Protein AF-P82903-F1 (afdb_monomer_lite)

Foldseek 3Di:
DAAQVLLLVLCPVVCVAQNNLQNGPDVQGHRLALPQLVVQLVLLVCLCVVVDDDDCSVVSSVVSVPDDSNNSNNNSVNRNPGHSVSPD

pLDDT: mean 96.02, std 5.98, range [57.09, 98.88]

InterPro domains:
  IPR009056 Cytochrome c-like domain [PF00034] (5-82)
  IPR009056 Cytochrome c-like domain [PS51007] (2-83)
  IPR036909 Cytochrome c-like domain superfamily [G3DSA:1.10.760.10] (1-86)
  IPR036909 Cytochrome c-like domain superfamily [SSF46626] (12-84)
  IPR050597 Cytochrome c Oxidase Subunit [PTHR33751] (5-84)

Organism: Marinobacter nauticus (NCBI:txid2743)

Secondary structure (DSSP, 8-state):
---HHHHHHHHTTTHHHH-TTS--SSTTSPP-TT--HHHHHHHHHHHHTT---STTHHHHHHHHTT--HHHHHHHHHHHHHS-TT---

Structure (mmCIF, N/CA/C/O backbone):
data_AF-P82903-F1
#
_entry.id   AF-P82903-F1
#
loop_
_atom_site.group_PDB
_atom_site.id
_atom_site.type_symbol
_atom_site.label_atom_id
_atom_site.label_alt_id
_atom_site.label_comp_id
_atom_site.label_asym_id
_atom_site.label_entity_id
_atom_site.label_seq_id
_atom_site.pdbx_PDB_ins_code
_atom_site.Cartn_x
_atom_site.Cartn_y
_atom_site.Cartn_z
_atom_site.occupancy
_atom_site.B_iso_or_equiv
_atom_site.auth_seq_id
_atom_site.auth_comp_id
_atom_site.auth_asym_id
_atom_site.auth_atom_id
_atom_site.pdbx_PDB_model_num
ATOM 1 N N . ALA A 1 1 ? 1.434 6.210 -16.010 1.00 75.19 1 ALA A N 1
ATOM 2 C CA . ALA A 1 1 ? 2.138 5.295 -15.089 1.00 75.19 1 ALA A CA 1
ATOM 3 C C . ALA A 1 1 ? 2.450 6.055 -13.807 1.00 75.19 1 ALA A C 1
ATOM 5 O O . ALA A 1 1 ? 2.453 7.283 -13.864 1.00 75.19 1 ALA A O 1
ATOM 6 N N . GLY A 1 2 ? 2.645 5.361 -12.684 1.00 95.44 2 GLY A N 1
ATOM 7 C CA . GLY A 1 2 ? 3.108 6.000 -11.450 1.00 95.44 2 GLY A CA 1
ATOM 8 C C . GLY A 1 2 ? 4.580 6.414 -11.532 1.00 95.44 2 GLY A C 1
ATOM 9 O O . GLY A 1 2 ? 5.364 5.805 -12.257 1.00 95.44 2 GLY A O 1
ATOM 10 N N . ASP A 1 3 ? 4.940 7.452 -10.787 1.00 98.44 3 ASP A N 1
ATOM 11 C CA . ASP A 1 3 ? 6.319 7.863 -10.531 1.00 98.44 3 ASP A CA 1
ATOM 12 C C . ASP A 1 3 ? 6.865 7.058 -9.340 1.00 98.44 3 ASP A C 1
ATOM 14 O O . ASP A 1 3 ? 6.384 7.192 -8.210 1.00 98.44 3 ASP A O 1
ATOM 18 N N . ILE A 1 4 ? 7.849 6.192 -9.606 1.00 98.25 4 ILE A N 1
ATOM 19 C CA . ILE A 1 4 ? 8.453 5.297 -8.608 1.00 98.25 4 ILE A CA 1
ATOM 20 C C . ILE A 1 4 ? 9.187 6.087 -7.521 1.00 98.25 4 ILE A C 1
ATOM 22 O O . ILE A 1 4 ? 9.094 5.715 -6.353 1.00 98.25 4 ILE A O 1
ATOM 26 N N . GLU A 1 5 ? 9.869 7.182 -7.859 1.00 98.06 5 GLU A N 1
ATOM 27 C CA . GLU A 1 5 ? 10.627 7.968 -6.879 1.00 98.06 5 GLU A CA 1
ATOM 28 C C . GLU A 1 5 ? 9.681 8.753 -5.965 1.00 98.06 5 GLU A C 1
ATOM 30 O O . GLU A 1 5 ? 9.834 8.739 -4.740 1.00 98.06 5 GLU A O 1
ATOM 35 N N . ALA A 1 6 ? 8.623 9.346 -6.529 1.00 98.50 6 ALA A N 1
ATOM 36 C CA . ALA A 1 6 ? 7.555 9.943 -5.729 1.00 98.50 6 ALA A CA 1
ATOM 37 C C . ALA A 1 6 ? 6.843 8.891 -4.855 1.00 98.50 6 ALA A C 1
ATOM 39 O O . ALA A 1 6 ? 6.495 9.158 -3.700 1.00 98.50 6 ALA A O 1
ATOM 40 N N . GLY A 1 7 ? 6.658 7.679 -5.386 1.00 98.50 7 GLY A N 1
ATOM 41 C CA . GLY A 1 7 ? 6.094 6.535 -4.673 1.00 98.50 7 GLY A CA 1
ATOM 42 C C . GLY A 1 7 ? 6.954 6.108 -3.491 1.00 98.50 7 GLY A C 1
ATOM 43 O O . GLY A 1 7 ? 6.437 5.972 -2.385 1.00 98.50 7 GLY A O 1
ATOM 44 N N . LYS A 1 8 ? 8.267 5.984 -3.696 1.00 97.81 8 LYS A N 1
ATOM 45 C CA . LYS A 1 8 ? 9.258 5.659 -2.664 1.00 97.81 8 LYS A CA 1
ATOM 46 C C . LYS A 1 8 ? 9.262 6.693 -1.542 1.00 97.81 8 LYS A C 1
ATOM 48 O O . LYS A 1 8 ? 9.218 6.325 -0.370 1.00 97.81 8 LYS A O 1
ATOM 53 N N . ALA A 1 9 ? 9.254 7.981 -1.889 1.00 97.88 9 ALA A N 1
ATOM 54 C CA . ALA A 1 9 ? 9.194 9.057 -0.905 1.00 97.88 9 ALA A CA 1
ATOM 55 C C . ALA A 1 9 ? 7.902 8.995 -0.070 1.00 97.88 9 ALA A C 1
ATOM 57 O O . ALA A 1 9 ? 7.948 9.112 1.156 1.00 97.88 9 ALA A O 1
ATOM 58 N N . LYS A 1 10 ? 6.747 8.752 -0.706 1.00 97.50 10 LYS A N 1
ATOM 59 C CA . LYS A 1 10 ? 5.472 8.590 0.009 1.00 97.50 10 LYS A CA 1
ATOM 60 C C . LYS A 1 10 ? 5.434 7.310 0.855 1.00 97.50 10 LYS A C 1
ATOM 62 O O . LYS A 1 10 ? 4.877 7.332 1.951 1.00 97.50 10 LYS A O 1
ATOM 67 N N . ALA A 1 11 ? 6.033 6.216 0.385 1.00 97.75 11 ALA A N 1
ATOM 68 C CA . ALA A 1 11 ? 6.009 4.906 1.039 1.00 97.75 11 ALA A CA 1
ATOM 69 C C . ALA A 1 11 ? 6.707 4.876 2.408 1.00 97.75 11 ALA A C 1
ATOM 71 O O . ALA A 1 11 ? 6.458 3.960 3.193 1.00 97.75 11 ALA A O 1
ATOM 72 N N . ALA A 1 12 ? 7.517 5.886 2.744 1.00 96.69 12 ALA A N 1
ATOM 73 C CA . ALA A 1 12 ? 8.181 5.990 4.043 1.00 96.69 12 ALA A CA 1
ATOM 74 C C . ALA A 1 12 ? 7.202 5.863 5.228 1.00 96.69 12 ALA A C 1
ATOM 76 O O . ALA A 1 12 ? 7.514 5.205 6.220 1.00 96.69 12 ALA A O 1
ATOM 77 N N . VAL A 1 13 ? 5.989 6.421 5.115 1.00 95.62 13 VAL A N 1
ATOM 78 C CA . VAL A 1 13 ? 4.967 6.321 6.178 1.00 95.62 13 VAL A CA 1
ATOM 79 C C . VAL A 1 13 ? 4.355 4.919 6.272 1.00 95.62 13 VAL A C 1
ATOM 81 O O . VAL A 1 13 ? 3.897 4.496 7.331 1.00 95.62 13 VAL A O 1
ATOM 84 N N . CYS A 1 14 ? 4.367 4.171 5.170 1.00 98.06 14 CYS A N 1
ATOM 85 C CA . CYS A 1 14 ? 3.794 2.833 5.064 1.00 98.06 14 CYS A CA 1
ATOM 86 C C . CYS A 1 14 ? 4.725 1.760 5.657 1.00 98.06 14 CYS A C 1
ATOM 88 O O . CYS A 1 14 ? 4.261 0.694 6.077 1.00 98.06 14 CYS A O 1
ATOM 90 N N . ALA A 1 15 ? 6.030 2.049 5.737 1.00 96.44 15 ALA A N 1
ATOM 91 C CA . ALA A 1 15 ? 7.053 1.126 6.222 1.00 96.44 15 ALA A CA 1
ATOM 92 C C . ALA A 1 15 ? 6.846 0.681 7.679 1.00 96.44 15 ALA A C 1
ATOM 94 O O . ALA A 1 15 ? 7.265 -0.415 8.046 1.00 96.44 15 ALA A O 1
ATOM 95 N N . ALA A 1 16 ? 6.147 1.477 8.496 1.00 95.69 16 ALA A N 1
ATOM 96 C CA . ALA A 1 16 ? 5.821 1.114 9.876 1.00 95.69 16 ALA A CA 1
ATOM 97 C C . ALA A 1 16 ? 4.960 -0.162 9.983 1.00 95.69 16 ALA A C 1
ATOM 99 O O . ALA A 1 16 ? 5.036 -0.867 10.985 1.00 95.69 16 ALA A O 1
ATOM 100 N N . CYS A 1 17 ? 4.155 -0.470 8.959 1.00 98.06 17 CYS A N 1
ATOM 101 C CA . CYS A 1 17 ? 3.299 -1.664 8.930 1.00 98.06 17 CYS A CA 1
ATOM 102 C C . CYS A 1 17 ? 3.738 -2.677 7.864 1.00 98.06 17 CYS A C 1
ATOM 104 O O . CYS A 1 17 ? 3.697 -3.883 8.101 1.00 98.06 17 CYS A O 1
ATOM 106 N N . HIS A 1 18 ? 4.182 -2.204 6.699 1.00 97.94 18 HIS A N 1
ATOM 107 C CA . HIS A 1 18 ? 4.534 -3.053 5.554 1.00 97.94 18 HIS A CA 1
ATOM 108 C C . HIS A 1 18 ? 6.038 -3.308 5.410 1.00 97.94 18 HIS A C 1
ATOM 110 O O . HIS A 1 18 ? 6.444 -3.999 4.483 1.00 97.94 18 HIS A O 1
ATOM 116 N N . GLY A 1 19 ? 6.858 -2.767 6.316 1.00 96.88 19 GLY A N 1
ATOM 117 C CA . GLY A 1 19 ? 8.315 -2.851 6.266 1.00 96.88 19 GLY A CA 1
ATOM 118 C C . GLY A 1 19 ? 8.950 -1.923 5.228 1.00 96.88 19 GLY A C 1
ATOM 119 O O . GLY A 1 19 ? 8.306 -1.482 4.275 1.00 96.88 19 GLY A O 1
ATOM 120 N N . GLN A 1 20 ? 10.239 -1.632 5.416 1.00 94.06 20 GLN A N 1
ATOM 121 C CA . GLN A 1 20 ? 11.001 -0.712 4.556 1.00 94.06 20 GLN A CA 1
ATOM 122 C C . GLN A 1 20 ? 11.079 -1.193 3.102 1.00 94.06 20 GLN A C 1
ATOM 124 O O . GLN A 1 20 ? 10.957 -0.392 2.183 1.00 94.06 20 GLN A O 1
ATOM 129 N N . ASN A 1 21 ? 11.182 -2.508 2.899 1.00 94.75 21 ASN A N 1
ATOM 130 C CA . ASN A 1 21 ? 11.267 -3.117 1.571 1.00 94.75 21 ASN A CA 1
ATOM 131 C C . ASN A 1 21 ? 9.937 -3.755 1.143 1.00 94.75 21 ASN A C 1
ATOM 133 O O . ASN A 1 21 ? 9.929 -4.675 0.335 1.00 94.75 21 ASN A O 1
ATOM 137 N N . GLY A 1 22 ? 8.808 -3.333 1.727 1.00 97.94 22 GLY A N 1
ATOM 138 C CA . GLY A 1 22 ? 7.493 -3.912 1.436 1.00 97.94 22 GLY A CA 1
ATOM 139 C C . GLY A 1 22 ? 7.297 -5.346 1.945 1.00 97.94 22 GLY A C 1
ATOM 140 O O . GLY A 1 22 ? 6.343 -6.000 1.520 1.00 97.94 22 GLY A O 1
ATOM 141 N N . ILE A 1 23 ? 8.171 -5.828 2.836 1.00 97.56 23 ILE A N 1
ATOM 142 C CA . ILE A 1 23 ? 8.024 -7.086 3.576 1.00 97.56 23 ILE A CA 1
ATOM 143 C C . ILE A 1 23 ? 7.749 -6.771 5.045 1.00 97.56 23 ILE A C 1
ATOM 145 O O . ILE A 1 23 ? 8.597 -6.209 5.743 1.00 97.56 23 ILE A O 1
ATOM 149 N N . SER A 1 24 ? 6.563 -7.135 5.523 1.00 96.62 24 SER A N 1
ATOM 150 C CA . SER A 1 24 ? 6.179 -6.911 6.908 1.00 96.62 24 SER A CA 1
ATOM 151 C C . SER A 1 24 ? 6.862 -7.901 7.847 1.00 96.62 24 SER A C 1
ATOM 153 O O . SER A 1 24 ? 6.962 -9.093 7.567 1.00 96.62 24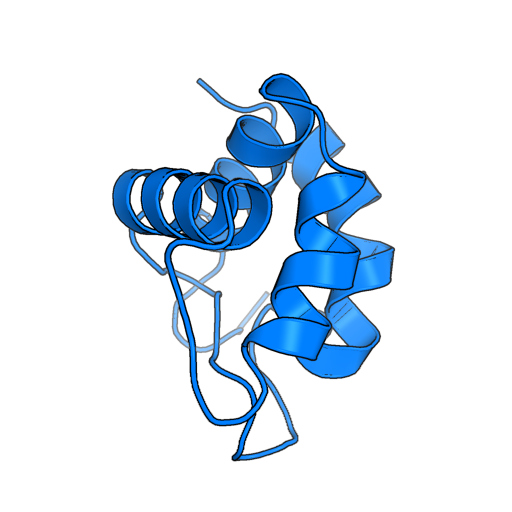 SER A O 1
ATOM 155 N N . GLN A 1 25 ? 7.268 -7.402 9.014 1.00 94.69 25 GLN A N 1
ATOM 156 C CA . GLN A 1 25 ? 7.692 -8.228 10.148 1.00 94.69 25 GLN A CA 1
ATOM 157 C C . GLN A 1 25 ? 6.510 -8.636 11.042 1.00 94.69 25 GLN A C 1
ATOM 159 O O . GLN A 1 25 ? 6.675 -9.418 11.975 1.00 94.69 25 GLN A O 1
ATOM 164 N N . VAL A 1 26 ? 5.314 -8.098 10.781 1.00 94.31 26 VAL A N 1
ATOM 165 C CA . VAL A 1 26 ? 4.108 -8.341 11.571 1.00 94.31 26 VAL A CA 1
ATOM 166 C C . VAL A 1 26 ? 3.164 -9.231 10.752 1.00 94.31 26 VAL A C 1
ATOM 168 O O . VAL A 1 26 ? 2.609 -8.755 9.764 1.00 94.31 26 VAL A O 1
ATOM 171 N N . PRO A 1 27 ? 2.906 -10.491 11.157 1.00 92.38 27 PRO A N 1
ATOM 172 C CA . PRO A 1 27 ? 2.179 -11.464 10.329 1.00 92.38 27 PRO A CA 1
ATOM 173 C C . PRO A 1 27 ? 0.771 -11.051 9.876 1.00 92.38 27 PRO A C 1
ATOM 175 O O . PRO A 1 27 ? 0.271 -11.560 8.877 1.00 92.38 27 PRO A O 1
ATOM 178 N N . ILE A 1 28 ? 0.112 -10.143 10.604 1.00 94.44 28 ILE A N 1
ATOM 179 C CA . ILE A 1 28 ? -1.227 -9.646 10.250 1.00 94.44 28 ILE A CA 1
ATOM 180 C C . ILE A 1 28 ? -1.213 -8.579 9.145 1.00 94.44 28 ILE A C 1
ATOM 182 O O . ILE A 1 28 ? -2.275 -8.246 8.618 1.00 94.44 28 ILE A O 1
ATOM 186 N N . TYR A 1 29 ? -0.048 -8.024 8.797 1.00 95.50 29 TYR A N 1
ATOM 187 C CA . TYR A 1 29 ? 0.089 -7.040 7.728 1.00 95.50 29 TYR A CA 1
ATOM 188 C C . TYR A 1 29 ? 0.652 -7.697 6.464 1.00 95.50 29 TYR A C 1
ATOM 190 O O . TYR A 1 29 ? 1.631 -8.438 6.532 1.00 95.50 29 TYR A O 1
ATOM 198 N N . PRO A 1 30 ? 0.052 -7.442 5.289 1.00 96.38 30 PRO A N 1
ATOM 199 C CA . PRO A 1 30 ? 0.489 -8.075 4.056 1.00 96.38 30 PRO A CA 1
ATOM 200 C C . PRO A 1 30 ? 1.812 -7.487 3.558 1.00 96.38 30 PRO A C 1
ATOM 202 O O . PRO A 1 30 ? 2.071 -6.287 3.698 1.00 96.38 30 PRO A O 1
ATOM 205 N N . ASN A 1 31 ? 2.588 -8.327 2.878 1.00 97.62 31 ASN A N 1
ATOM 206 C CA . ASN A 1 31 ? 3.707 -7.889 2.051 1.00 97.62 31 ASN A CA 1
ATOM 207 C C . ASN A 1 31 ? 3.177 -7.209 0.782 1.00 97.62 31 ASN A C 1
ATOM 209 O O . ASN A 1 31 ? 2.226 -7.687 0.155 1.00 97.62 31 ASN A O 1
ATOM 213 N N . LEU A 1 32 ? 3.795 -6.091 0.415 1.00 98.62 32 LEU A N 1
ATOM 214 C CA . LEU A 1 32 ? 3.460 -5.307 -0.774 1.00 98.62 32 LEU A CA 1
ATOM 215 C C . LEU A 1 32 ? 4.502 -5.459 -1.888 1.00 98.62 32 LEU A C 1
ATOM 217 O O . LEU A 1 32 ? 4.175 -5.216 -3.048 1.00 98.62 32 LEU A O 1
ATOM 221 N N . ALA A 1 33 ? 5.729 -5.861 -1.546 1.00 98.38 33 ALA A N 1
ATOM 222 C CA . ALA A 1 33 ? 6.832 -5.991 -2.492 1.00 98.38 33 ALA A CA 1
ATOM 223 C C . ALA A 1 33 ? 6.500 -6.960 -3.637 1.00 98.38 33 ALA A C 1
ATOM 225 O O . ALA A 1 33 ? 5.987 -8.057 -3.407 1.00 98.38 33 ALA A O 1
ATOM 226 N N . GLY A 1 34 ? 6.757 -6.543 -4.877 1.00 97.69 34 GLY A N 1
ATOM 227 C CA . GLY A 1 34 ? 6.542 -7.352 -6.080 1.00 97.69 34 GLY A CA 1
ATOM 228 C C . GLY A 1 34 ? 5.075 -7.666 -6.393 1.00 97.69 34 GLY A C 1
ATOM 229 O O . GLY A 1 34 ? 4.780 -8.434 -7.315 1.00 97.69 34 GLY A O 1
ATOM 230 N N . GLN A 1 35 ? 4.130 -7.092 -5.643 1.00 98.12 35 GLN A N 1
ATOM 231 C CA . GLN A 1 35 ? 2.710 -7.261 -5.908 1.00 98.12 35 GLN A CA 1
ATOM 232 C C . GLN A 1 35 ? 2.322 -6.553 -7.213 1.00 98.12 35 GLN A C 1
ATOM 234 O O . GLN A 1 35 ? 2.888 -5.529 -7.583 1.00 98.12 35 GLN A O 1
ATOM 239 N N . LYS A 1 36 ? 1.323 -7.083 -7.927 1.00 97.94 36 LYS A N 1
ATOM 240 C CA . LYS A 1 36 ? 0.885 -6.506 -9.204 1.00 97.94 36 LYS A CA 1
ATOM 241 C C . LYS A 1 36 ? 0.403 -5.066 -9.009 1.00 97.94 36 LYS A C 1
ATOM 243 O O . LYS A 1 36 ? -0.519 -4.823 -8.231 1.00 97.94 36 LYS A O 1
ATOM 248 N N . GLU A 1 37 ? 0.965 -4.134 -9.777 1.00 98.38 37 GLU A N 1
ATOM 249 C CA . GLU A 1 37 ? 0.656 -2.698 -9.690 1.00 98.38 37 GLU A CA 1
ATOM 250 C C . GLU A 1 37 ? -0.856 -2.429 -9.766 1.00 98.38 37 GLU A C 1
ATOM 252 O O . GLU A 1 37 ? -1.423 -1.765 -8.902 1.00 98.38 37 GLU A O 1
ATOM 257 N N . GLN A 1 38 ? -1.547 -3.026 -10.742 1.00 98.12 38 GLN A N 1
ATOM 258 C CA . GLN A 1 38 ? -2.996 -2.860 -10.908 1.00 98.12 38 GLN A CA 1
ATOM 259 C C . GLN A 1 38 ? -3.796 -3.364 -9.699 1.00 98.12 38 GLN A C 1
ATOM 261 O O . GLN A 1 38 ? -4.795 -2.750 -9.320 1.00 98.12 38 GLN A O 1
ATOM 266 N N . TYR A 1 39 ? -3.348 -4.454 -9.068 1.00 98.50 39 TYR A N 1
ATOM 267 C CA . TYR A 1 39 ? -3.973 -4.955 -7.848 1.00 98.50 39 TYR A CA 1
ATOM 268 C C . TYR A 1 39 ? -3.781 -3.971 -6.691 1.00 98.50 39 TYR A C 1
ATOM 270 O O . TYR A 1 39 ? -4.740 -3.697 -5.972 1.00 98.50 39 TYR A O 1
ATOM 278 N N . LEU A 1 40 ? -2.583 -3.399 -6.530 1.00 98.75 40 LEU A N 1
ATOM 279 C CA . LEU A 1 40 ? -2.309 -2.394 -5.498 1.00 98.75 40 LEU A CA 1
ATOM 280 C C . LEU A 1 40 ? -3.152 -1.128 -5.697 1.00 98.75 40 LEU A C 1
ATOM 282 O O . LEU A 1 40 ? -3.758 -0.649 -4.738 1.00 98.75 40 LEU A O 1
ATOM 286 N N . VAL A 1 41 ? -3.276 -0.633 -6.935 1.00 98.81 41 VAL A N 1
ATOM 287 C CA . VAL A 1 41 ? -4.155 0.506 -7.256 1.00 98.81 41 VAL A CA 1
ATOM 288 C C . VAL A 1 41 ? -5.603 0.198 -6.877 1.00 98.81 41 VAL A C 1
ATOM 290 O O . VAL A 1 41 ? -6.242 0.989 -6.180 1.00 98.81 41 VAL A O 1
ATOM 293 N N . ALA A 1 42 ? -6.127 -0.955 -7.302 1.00 98.75 42 ALA A N 1
ATOM 294 C CA . ALA A 1 42 ? -7.495 -1.360 -6.989 1.00 98.75 42 ALA A CA 1
ATOM 295 C C . ALA A 1 42 ? -7.707 -1.530 -5.476 1.00 98.75 42 ALA A C 1
ATOM 297 O O . ALA A 1 42 ? -8.721 -1.087 -4.939 1.00 98.75 42 ALA A O 1
ATOM 298 N N . ALA A 1 43 ? -6.740 -2.122 -4.773 1.00 98.62 43 ALA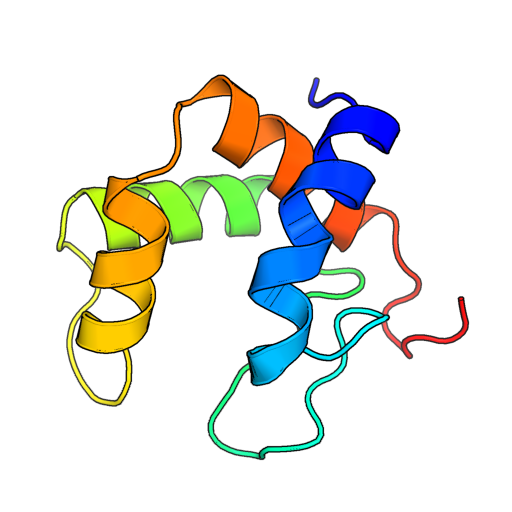 A N 1
ATOM 299 C CA . ALA A 1 43 ? -6.784 -2.311 -3.331 1.00 98.62 43 ALA A CA 1
ATOM 300 C C . ALA A 1 43 ? -6.831 -0.978 -2.578 1.00 98.62 43 ALA A C 1
ATOM 302 O O . ALA A 1 43 ? -7.714 -0.787 -1.744 1.00 98.62 43 ALA A O 1
ATOM 303 N N . LEU A 1 44 ? -5.924 -0.049 -2.890 1.00 98.75 44 LEU A N 1
ATOM 304 C CA . LEU A 1 44 ? -5.864 1.265 -2.251 1.00 98.75 44 LEU A CA 1
ATOM 305 C C . LEU A 1 44 ? -7.135 2.077 -2.508 1.00 98.75 44 LEU A C 1
ATOM 307 O O . LEU A 1 44 ? -7.682 2.658 -1.571 1.00 98.75 44 LEU A O 1
ATOM 311 N N . LYS A 1 45 ? -7.663 2.059 -3.740 1.00 98.75 45 LYS A N 1
ATOM 312 C CA . LYS A 1 45 ? -8.949 2.701 -4.059 1.00 98.75 45 LYS A CA 1
ATOM 313 C C . LYS A 1 45 ? -10.110 2.076 -3.285 1.00 98.75 45 LYS A C 1
ATOM 315 O O . LYS A 1 45 ? -10.937 2.808 -2.750 1.00 98.75 45 LYS A O 1
ATOM 320 N N . ALA A 1 46 ? -10.143 0.750 -3.165 1.00 98.69 46 ALA A N 1
ATOM 321 C CA . ALA A 1 46 ? -11.177 0.057 -2.405 1.00 98.69 46 ALA A CA 1
ATOM 322 C C . ALA A 1 46 ? -11.102 0.363 -0.898 1.00 98.69 46 ALA A C 1
ATOM 324 O O . ALA A 1 46 ? -12.138 0.586 -0.276 1.00 98.69 46 ALA A O 1
ATOM 325 N N . TYR A 1 47 ? -9.902 0.435 -0.306 1.00 98.62 47 TYR A N 1
ATOM 326 C CA . TYR A 1 47 ? -9.739 0.886 1.083 1.00 98.62 47 TYR A CA 1
ATOM 327 C C . TYR A 1 47 ? -10.166 2.345 1.252 1.00 98.62 47 TYR A C 1
ATOM 329 O O . TYR A 1 47 ? -10.942 2.640 2.155 1.00 98.62 47 TYR A O 1
ATOM 337 N N . LYS A 1 48 ? -9.737 3.243 0.356 1.00 98.31 48 LYS A N 1
ATOM 338 C CA . LYS A 1 48 ? -10.128 4.662 0.361 1.00 98.31 48 LYS A CA 1
ATOM 339 C C . LYS A 1 48 ? -11.649 4.845 0.289 1.00 98.31 48 LYS A C 1
ATOM 341 O O . LYS A 1 48 ? -12.188 5.708 0.973 1.00 98.31 48 LYS A O 1
ATOM 346 N N . ALA A 1 49 ? -12.335 4.016 -0.497 1.00 98.00 49 ALA A N 1
ATOM 347 C CA . ALA A 1 49 ? -13.791 4.022 -0.641 1.00 98.00 49 ALA A CA 1
ATOM 348 C C . ALA A 1 49 ? -14.543 3.253 0.467 1.00 98.00 49 ALA A C 1
ATOM 350 O O . ALA A 1 49 ? -15.768 3.182 0.424 1.00 98.00 49 ALA A O 1
ATOM 351 N N . GLY A 1 50 ? -13.843 2.645 1.434 1.00 96.62 50 GLY A N 1
ATOM 352 C CA . GLY A 1 50 ? -14.463 1.844 2.499 1.00 96.62 50 GLY A CA 1
ATOM 353 C C . GLY A 1 50 ? -15.085 0.523 2.027 1.00 96.62 50 GLY A C 1
ATOM 354 O O . GLY A 1 50 ? -15.919 -0.050 2.720 1.00 96.62 50 GLY A O 1
ATOM 355 N N . GLN A 1 51 ? -14.695 0.031 0.849 1.00 98.12 51 GLN A N 1
ATOM 356 C CA . GLN A 1 51 ? -15.237 -1.191 0.240 1.00 98.12 51 GLN A CA 1
ATOM 357 C C . GLN A 1 51 ? -14.587 -2.469 0.784 1.00 98.12 51 GLN A C 1
ATOM 359 O O . GLN A 1 51 ? -15.134 -3.559 0.633 1.00 98.12 51 GLN A O 1
ATOM 364 N N . ARG A 1 52 ? -13.404 -2.357 1.397 1.00 96.06 52 ARG A N 1
ATOM 365 C CA . ARG A 1 52 ? -12.735 -3.465 2.088 1.00 96.06 52 ARG A CA 1
ATOM 366 C C . ARG A 1 52 ? -12.996 -3.361 3.585 1.00 96.06 52 ARG A C 1
ATOM 368 O O . ARG A 1 52 ? -12.753 -2.316 4.179 1.00 96.06 52 ARG A O 1
ATOM 375 N N . GLN A 1 53 ? -13.459 -4.454 4.183 1.00 93.25 53 GLN A N 1
ATOM 376 C CA . GLN A 1 53 ? -13.903 -4.513 5.576 1.00 93.25 53 GLN A CA 1
ATOM 377 C C . GLN A 1 53 ? -13.304 -5.731 6.299 1.00 93.25 53 GLN A C 1
ATOM 379 O O . GLN A 1 53 ? -12.796 -6.652 5.659 1.00 93.25 53 GLN A O 1
ATOM 384 N N . GLY A 1 54 ? -13.386 -5.733 7.634 1.00 91.75 54 GLY A N 1
ATOM 385 C CA . GLY A 1 54 ? -12.888 -6.812 8.495 1.00 91.75 54 GLY A CA 1
ATOM 386 C C . GLY A 1 54 ? -11.399 -6.704 8.851 1.00 91.75 54 GLY A C 1
ATOM 387 O O . GLY A 1 54 ? -10.619 -6.045 8.165 1.00 91.75 54 GLY A O 1
ATOM 388 N N . GLY A 1 55 ? -11.001 -7.349 9.952 1.00 91.88 55 GLY A N 1
ATOM 389 C CA . GLY A 1 55 ? -9.618 -7.341 10.444 1.00 91.88 55 GLY A CA 1
ATOM 390 C C . GLY A 1 55 ? -9.036 -5.926 10.560 1.00 91.88 55 GLY A C 1
ATOM 391 O O . GLY A 1 55 ? -9.695 -5.010 11.046 1.00 91.88 55 GLY A O 1
ATOM 392 N N . GLN A 1 56 ? -7.820 -5.734 10.042 1.00 94.94 56 GLN A N 1
ATOM 393 C CA . GLN A 1 56 ? -7.124 -4.439 10.035 1.00 94.94 56 GLN A CA 1
ATOM 394 C C . GLN A 1 56 ? -7.560 -3.501 8.889 1.00 94.94 56 GLN A C 1
ATOM 396 O O . GLN A 1 56 ? -6.934 -2.463 8.675 1.00 94.94 56 GLN A O 1
ATOM 401 N N . ALA A 1 57 ? -8.626 -3.822 8.142 1.00 96.25 57 ALA A N 1
ATOM 402 C CA . ALA A 1 57 ? -9.098 -2.973 7.046 1.00 96.25 57 ALA A CA 1
ATOM 403 C C . ALA A 1 57 ? -9.435 -1.527 7.467 1.00 96.25 57 ALA A C 1
ATOM 405 O O . ALA A 1 57 ? -9.055 -0.630 6.716 1.00 96.25 57 ALA A O 1
ATOM 406 N N . PRO A 1 58 ? -10.043 -1.248 8.644 1.00 96.50 58 PRO A N 1
ATOM 407 C CA . PRO A 1 58 ? -10.283 0.130 9.084 1.00 96.50 58 PRO A CA 1
ATOM 408 C C . PRO A 1 58 ? -8.993 0.936 9.290 1.00 96.50 58 PRO A C 1
ATOM 410 O O . PRO A 1 58 ? -8.952 2.129 8.993 1.00 96.50 58 PRO A O 1
ATOM 413 N N . VAL A 1 59 ? -7.915 0.281 9.739 1.00 96.69 59 VAL A N 1
ATOM 414 C CA . VAL A 1 59 ? -6.595 0.916 9.883 1.00 96.69 59 VAL A CA 1
ATOM 415 C C . VAL A 1 59 ? -6.069 1.325 8.511 1.00 96.69 59 VAL A C 1
ATOM 417 O O . VAL A 1 59 ? -5.671 2.473 8.319 1.00 96.69 59 VAL A O 1
ATOM 420 N N . MET A 1 60 ? -6.131 0.416 7.533 1.00 98.25 60 MET A N 1
ATOM 421 C CA . MET A 1 60 ? -5.685 0.712 6.171 1.00 98.25 60 MET A CA 1
ATOM 422 C C . MET A 1 60 ? -6.581 1.739 5.471 1.00 98.25 60 MET A C 1
ATOM 424 O O . MET A 1 60 ? -6.079 2.581 4.732 1.00 98.25 60 MET A O 1
ATOM 428 N N . GLN A 1 61 ? -7.892 1.723 5.722 1.00 98.25 61 GLN A N 1
ATOM 429 C CA . GLN A 1 61 ? -8.808 2.755 5.240 1.00 98.25 61 GLN A CA 1
ATOM 430 C C . GLN A 1 61 ? -8.388 4.137 5.749 1.00 98.25 61 GLN A C 1
ATOM 432 O O . GLN A 1 61 ? -8.294 5.057 4.942 1.00 98.25 61 GLN A O 1
ATOM 437 N N . GLY A 1 62 ? -8.063 4.277 7.040 1.00 96.88 62 GLY A N 1
ATOM 438 C CA . GLY A 1 62 ? -7.572 5.538 7.605 1.00 96.88 62 GLY A CA 1
ATOM 439 C C . GLY A 1 62 ? -6.287 6.056 6.944 1.00 96.88 62 GLY A C 1
ATOM 440 O O . GLY A 1 62 ? -6.117 7.263 6.809 1.00 96.88 62 GLY A O 1
ATOM 441 N N . GLN A 1 63 ? -5.411 5.159 6.480 1.00 98.12 63 GLN A N 1
ATOM 442 C CA . GLN A 1 63 ? -4.233 5.536 5.689 1.00 98.12 63 GLN A CA 1
ATOM 443 C C . GLN A 1 63 ? -4.607 5.906 4.246 1.00 98.12 63 GLN A C 1
ATOM 445 O O . GLN A 1 63 ? -4.118 6.890 3.695 1.00 98.12 63 GLN A O 1
ATOM 450 N N . ALA A 1 64 ? -5.493 5.126 3.624 1.00 98.38 64 ALA A N 1
ATOM 451 C CA . ALA A 1 64 ? -5.848 5.267 2.217 1.00 98.38 64 ALA A CA 1
ATOM 452 C C . ALA A 1 64 ? -6.703 6.510 1.920 1.00 98.38 64 ALA A C 1
ATOM 454 O O . ALA A 1 64 ? -6.624 7.053 0.818 1.00 98.38 64 ALA A O 1
ATOM 455 N N . THR A 1 65 ? -7.505 6.989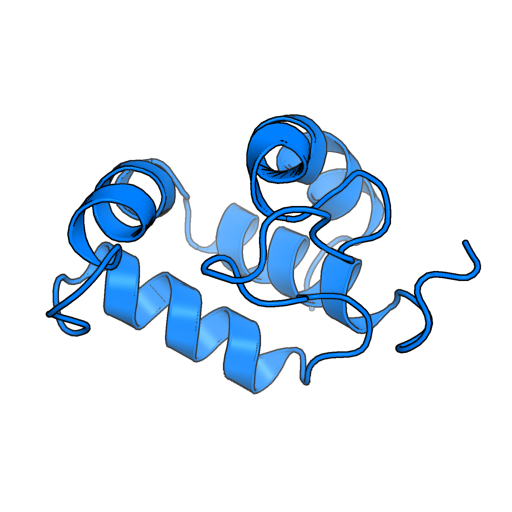 2.876 1.00 97.44 65 THR A N 1
ATOM 456 C CA . THR A 1 65 ? -8.340 8.193 2.703 1.00 97.44 65 THR A CA 1
ATOM 457 C C . THR A 1 65 ? -7.524 9.467 2.510 1.00 97.44 65 THR A C 1
ATOM 459 O O . THR A 1 65 ? -7.990 10.375 1.824 1.00 97.44 65 THR A O 1
ATOM 462 N N . ALA A 1 66 ? -6.298 9.520 3.037 1.00 96.38 66 ALA A N 1
ATOM 463 C CA . ALA A 1 66 ? -5.391 10.655 2.879 1.00 96.38 66 ALA A CA 1
ATOM 464 C C . ALA A 1 66 ? -4.661 10.687 1.520 1.00 96.38 66 ALA A C 1
ATOM 466 O O . ALA A 1 66 ? -3.985 11.668 1.211 1.00 96.38 66 ALA A O 1
ATOM 467 N N . LEU A 1 67 ? -4.763 9.628 0.709 1.00 98.31 67 LEU A N 1
ATOM 468 C CA . LEU A 1 67 ? -4.034 9.512 -0.554 1.00 98.31 67 LEU A CA 1
ATOM 469 C C . LEU A 1 67 ? -4.801 10.163 -1.704 1.00 98.31 67 LEU A C 1
ATOM 471 O O . LEU A 1 67 ? -5.992 9.909 -1.899 1.00 98.31 67 LEU A O 1
ATOM 475 N N . SER A 1 68 ? -4.111 10.942 -2.533 1.00 98.50 68 SER A N 1
ATOM 476 C CA . SER A 1 68 ? -4.617 11.332 -3.852 1.00 98.50 68 SER A CA 1
ATOM 477 C C . SER A 1 68 ? -4.557 10.161 -4.845 1.00 98.50 68 SER A C 1
ATOM 479 O O . SER A 1 68 ? -3.903 9.147 -4.602 1.00 98.50 68 SER A O 1
ATOM 481 N N . ASP A 1 69 ? -5.219 10.289 -5.996 1.00 98.38 69 ASP A N 1
ATOM 482 C CA . ASP A 1 69 ? -5.138 9.268 -7.050 1.00 98.38 69 ASP A CA 1
ATOM 483 C C . ASP A 1 69 ? -3.717 9.140 -7.624 1.00 98.38 69 ASP A C 1
ATOM 485 O O . ASP A 1 69 ? -3.290 8.036 -7.970 1.00 98.38 69 ASP A O 1
ATOM 489 N N . ALA A 1 70 ? -2.968 10.248 -7.664 1.00 98.62 70 ALA A N 1
ATOM 490 C CA . ALA A 1 70 ? -1.555 10.249 -8.028 1.00 98.62 70 ALA A CA 1
ATOM 491 C C . ALA A 1 70 ? -0.710 9.504 -6.984 1.00 98.62 70 ALA A C 1
ATOM 493 O O . ALA A 1 70 ? 0.096 8.656 -7.354 1.00 98.62 70 ALA A O 1
ATOM 494 N N . ASP A 1 71 ? -0.947 9.738 -5.688 1.00 98.75 71 ASP A N 1
ATOM 495 C CA . ASP A 1 71 ? -0.251 9.007 -4.621 1.00 98.75 71 ASP A CA 1
ATOM 496 C C . ASP A 1 71 ? -0.488 7.498 -4.728 1.00 98.75 71 ASP A C 1
ATOM 498 O O . ASP A 1 71 ? 0.451 6.718 -4.598 1.00 98.75 71 ASP A O 1
ATOM 502 N N . ILE A 1 72 ? -1.729 7.081 -5.004 1.00 98.88 72 ILE A N 1
ATOM 503 C CA . ILE A 1 72 ? -2.080 5.667 -5.184 1.00 98.88 72 ILE A CA 1
ATOM 504 C C . ILE A 1 72 ? -1.303 5.053 -6.352 1.00 98.88 72 ILE A C 1
ATOM 506 O O . ILE A 1 72 ? -0.752 3.963 -6.205 1.00 98.88 72 ILE A O 1
ATOM 510 N N . ALA A 1 73 ? -1.253 5.734 -7.499 1.00 98.81 73 ALA A N 1
ATOM 511 C CA . ALA A 1 73 ? -0.510 5.254 -8.661 1.00 98.81 73 ALA A CA 1
ATOM 512 C C . ALA A 1 73 ? 0.996 5.156 -8.368 1.00 98.81 73 ALA A C 1
ATOM 514 O O . ALA A 1 73 ? 1.620 4.147 -8.686 1.00 98.81 73 ALA A O 1
ATOM 515 N N . ASN A 1 74 ? 1.565 6.169 -7.714 1.00 98.81 74 ASN A N 1
ATOM 516 C CA . ASN A 1 74 ? 2.987 6.228 -7.383 1.00 98.81 74 ASN A CA 1
ATOM 517 C C . ASN A 1 74 ? 3.383 5.137 -6.375 1.00 98.81 74 ASN A C 1
ATOM 519 O O . ASN A 1 74 ? 4.345 4.405 -6.600 1.00 98.81 74 ASN A O 1
ATOM 523 N N . LEU A 1 75 ? 2.613 4.969 -5.294 1.00 98.81 75 LEU A N 1
ATOM 524 C CA . LEU A 1 75 ? 2.824 3.908 -4.301 1.00 98.81 75 LEU A CA 1
ATOM 525 C C . LEU A 1 75 ? 2.719 2.514 -4.929 1.00 98.81 75 LEU A C 1
ATOM 527 O O . LEU A 1 75 ? 3.537 1.644 -4.635 1.00 98.81 75 LEU A O 1
ATOM 531 N N . ALA A 1 76 ? 1.726 2.299 -5.796 1.00 98.81 76 ALA A N 1
ATOM 532 C CA . ALA A 1 76 ? 1.550 1.028 -6.484 1.00 98.81 76 AL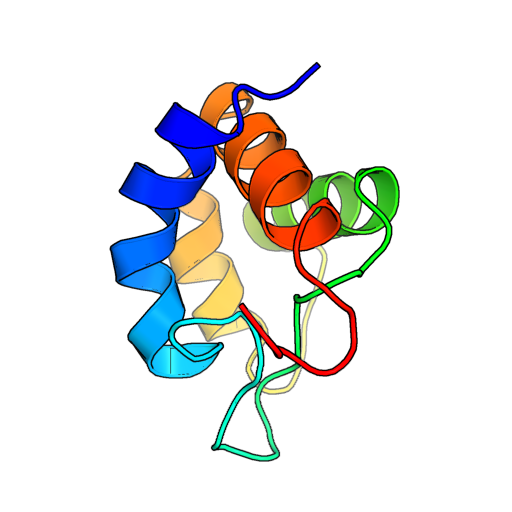A A CA 1
ATOM 533 C C . ALA A 1 76 ? 2.731 0.711 -7.412 1.00 98.81 76 ALA A C 1
ATOM 535 O O . ALA A 1 76 ? 3.232 -0.411 -7.372 1.00 98.81 76 ALA A O 1
ATOM 536 N N . ALA A 1 77 ? 3.196 1.687 -8.199 1.00 98.69 77 ALA A N 1
ATOM 537 C CA . ALA A 1 77 ? 4.356 1.527 -9.073 1.00 98.69 77 ALA A CA 1
ATOM 538 C C . ALA A 1 77 ? 5.627 1.214 -8.269 1.00 98.69 77 ALA A C 1
ATOM 540 O O . ALA A 1 77 ? 6.357 0.280 -8.601 1.00 98.69 77 ALA A O 1
ATOM 541 N N . TYR A 1 78 ? 5.854 1.939 -7.169 1.00 98.56 78 TYR A N 1
ATOM 542 C CA . TYR A 1 78 ? 6.991 1.700 -6.285 1.00 98.56 78 TYR A CA 1
ATOM 543 C C . TYR A 1 78 ? 6.978 0.282 -5.705 1.00 98.56 78 TYR A C 1
ATOM 545 O O . TYR A 1 78 ? 7.917 -0.475 -5.940 1.00 98.56 78 TYR A O 1
ATOM 553 N N . TYR A 1 79 ? 5.909 -0.125 -5.015 1.00 98.62 79 TYR A N 1
ATOM 554 C CA . TYR A 1 79 ? 5.855 -1.454 -4.397 1.00 98.62 79 TYR A CA 1
ATOM 555 C C . TYR A 1 79 ? 5.901 -2.595 -5.421 1.00 98.62 79 TYR A C 1
ATOM 557 O O . TYR A 1 79 ? 6.521 -3.624 -5.151 1.00 98.62 79 TYR A O 1
ATOM 565 N N . ALA A 1 80 ? 5.314 -2.406 -6.607 1.00 98.12 80 ALA A N 1
ATOM 566 C CA . ALA A 1 80 ? 5.382 -3.379 -7.695 1.00 98.12 80 ALA A CA 1
ATOM 567 C C . ALA A 1 80 ? 6.791 -3.533 -8.291 1.00 98.12 80 ALA A C 1
ATOM 569 O O . ALA A 1 80 ? 7.113 -4.604 -8.801 1.00 98.12 80 ALA A O 1
ATOM 570 N N . SER A 1 81 ? 7.623 -2.486 -8.229 1.00 97.38 81 SER A N 1
ATOM 571 C CA . SER A 1 81 ? 9.016 -2.532 -8.695 1.00 97.38 81 SER A CA 1
ATOM 572 C C . SER A 1 81 ? 9.968 -3.254 -7.740 1.00 97.38 81 SER A C 1
ATOM 574 O O . SER A 1 81 ? 11.056 -3.650 -8.155 1.00 97.38 81 SER A O 1
ATOM 576 N N . LEU A 1 82 ? 9.575 -3.437 -6.474 1.00 97.69 82 LEU A N 1
ATOM 577 C CA . LEU A 1 82 ? 10.412 -4.126 -5.496 1.00 97.69 82 LEU A CA 1
ATOM 578 C C . LEU A 1 82 ? 10.477 -5.633 -5.798 1.00 97.69 82 LEU A C 1
ATOM 580 O O . LEU A 1 82 ? 9.462 -6.221 -6.186 1.00 97.69 82 LEU A O 1
ATOM 584 N N . PRO A 1 83 ? 11.622 -6.293 -5.560 1.00 96.69 83 PRO A N 1
ATOM 585 C CA . PRO A 1 83 ? 11.708 -7.748 -5.586 1.00 96.69 83 PRO A CA 1
ATOM 586 C C . PRO A 1 83 ? 10.720 -8.375 -4.600 1.00 96.69 83 PRO A C 1
ATOM 588 O O . PRO A 1 83 ? 10.569 -7.908 -3.473 1.00 96.69 83 PRO A O 1
ATOM 591 N N . ALA A 1 84 ? 10.037 -9.443 -5.016 1.00 94.62 84 ALA A N 1
ATOM 592 C CA . ALA A 1 84 ? 8.988 -10.074 -4.208 1.00 94.62 84 ALA A CA 1
ATOM 593 C C . ALA A 1 84 ? 9.504 -10.681 -2.887 1.00 94.62 84 ALA A C 1
ATOM 595 O O . ALA A 1 84 ? 8.726 -10.915 -1.965 1.00 94.62 84 ALA A O 1
ATOM 596 N N . ASP A 1 85 ? 10.808 -10.934 -2.795 1.00 90.19 85 ASP A N 1
ATOM 597 C CA . ASP A 1 85 ? 11.514 -11.398 -1.600 1.00 90.19 85 ASP A CA 1
ATOM 598 C C . ASP A 1 85 ? 12.041 -10.248 -0.716 1.00 90.19 85 ASP A C 1
ATOM 600 O O . ASP A 1 85 ? 12.621 -10.499 0.338 1.00 90.19 85 ASP A O 1
ATOM 604 N N . GLY A 1 86 ? 11.826 -8.987 -1.111 1.00 80.94 86 GLY A N 1
ATOM 605 C CA . GLY A 1 86 ? 12.251 -7.803 -0.365 1.00 80.94 86 GLY A CA 1
ATOM 606 C C . GLY A 1 86 ? 13.754 -7.536 -0.387 1.00 80.94 86 GLY A C 1
ATOM 607 O O . GLY A 1 86 ? 14.222 -6.712 0.406 1.00 80.94 86 GLY A O 1
ATOM 608 N N . GLN A 1 87 ? 14.507 -8.209 -1.263 1.00 72.19 87 GLN A N 1
ATOM 609 C CA . GLN A 1 87 ? 15.937 -7.968 -1.461 1.00 72.19 87 GLN A CA 1
ATOM 610 C C . GLN A 1 87 ? 16.145 -6.680 -2.274 1.00 72.19 87 GLN A C 1
ATOM 612 O O 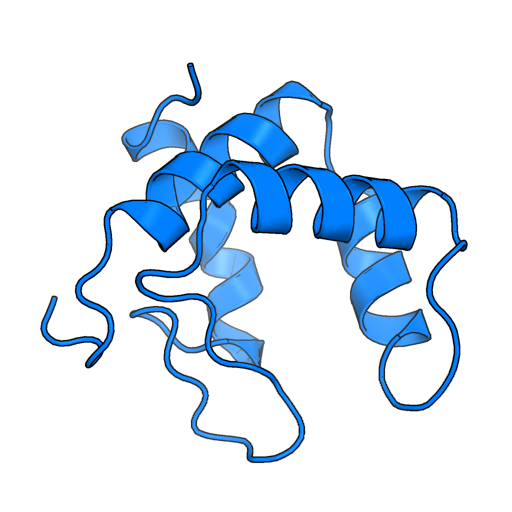. GLN A 1 87 ? 16.432 -6.722 -3.466 1.00 72.19 87 GLN A O 1
ATOM 617 N N . GLY A 1 88 ? 15.905 -5.533 -1.636 1.00 57.09 88 GLY A N 1
ATOM 618 C CA . GLY A 1 88 ? 16.233 -4.204 -2.162 1.00 57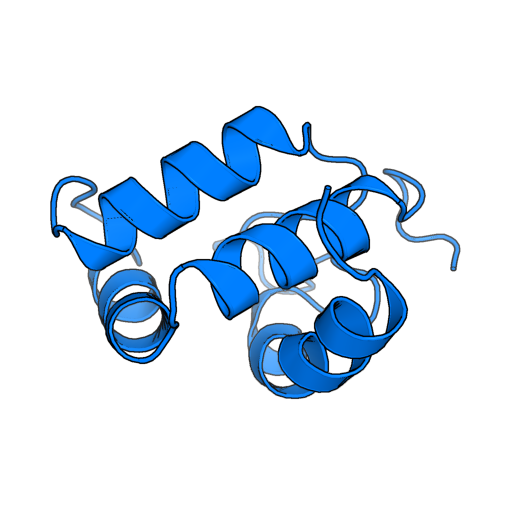.09 88 GLY A CA 1
ATOM 619 C C . GLY A 1 88 ? 17.633 -3.751 -1.780 1.00 57.09 88 GLY A C 1
ATOM 620 O O . GLY A 1 88 ? 18.128 -4.210 -0.725 1.00 57.09 88 GLY A O 1
#

Sequence (88 aa):
AGDIEAGKAKAAVCAACHGQNGISQVPIYPNLAGQKEQYLVAALKAYKAGQRQGGQAPVMQGQATALSDADIANLAAYYASLPADGQG

Radius of gyration: 11.75 Å; chains: 1; bounding box: 32×23×27 Å